Protein AF-A0A496RWT3-F1 (afdb_monomer)

Mean predicted aligned error: 2.81 Å

Foldseek 3Di:
DQCVLADPVRVVVCVVLVLCVVVAKDWDDDCVVCNVPVPHHDDDTDIDHPDDDDPVPRD

Sequence (59 aa):
MYWSILDKKQREILKKIGFLKKYGFYLAGGTALALQINHRTSLDFDFYTEKKFDSRKLR

Solvent-accessible surface area (backbone atoms only — not comparable to full-atom values): 3708 Å² total; per-residue (Å²): 116,42,66,83,50,47,55,74,66,54,50,54,49,51,60,70,55,49,65,43,48,84,72,57,37,43,74,33,66,69,38,39,50,22,28,71,68,66,80,52,76,56,90,66,86,46,72,48,55,93,60,93,79,59,77,91,74,69,123

Radius of gyration: 12.16 Å; Cα contacts (8 Å, |Δi|>4): 64; chains: 1; bounding box: 22×22×30 Å

Secondary structure (DSSP, 8-state):
--GGGS-HHHHHHHHHGGGGGGGT-EEEHHHHHHHHH--------EEE-SS---GGG--

pLDDT: mean 94.24, std 3.44, range [73.62, 97.25]

Structure (mmCIF, N/CA/C/O backbone):
data_AF-A0A496RWT3-F1
#
_entry.id   AF-A0A496RWT3-F1
#
loop_
_atom_site.group_PDB
_atom_site.id
_atom_site.type_symbol
_atom_site.label_atom_id
_atom_site.label_alt_id
_atom_site.label_comp_id
_atom_site.label_asym_id
_atom_site.label_entity_id
_atom_site.label_seq_id
_atom_site.pdbx_PDB_ins_code
_atom_site.Cartn_x
_atom_site.Cartn_y
_atom_site.Cartn_z
_atom_site.occupancy
_atom_site.B_iso_or_equiv
_atom_site.auth_seq_id
_atom_site.auth_comp_id
_atom_site.auth_asym_id
_atom_site.auth_atom_id
_atom_site.pdbx_PDB_model_num
ATOM 1 N N . MET A 1 1 ? -7.758 -11.877 5.030 1.00 86.88 1 MET A N 1
ATOM 2 C CA . MET A 1 1 ? -6.910 -10.757 5.493 1.00 86.88 1 MET A CA 1
ATOM 3 C C . MET A 1 1 ? -7.604 -10.053 6.643 1.00 86.88 1 MET A C 1
ATOM 5 O O . MET A 1 1 ? -8.805 -9.817 6.564 1.00 86.88 1 MET A O 1
ATOM 9 N N . TYR A 1 2 ? -6.851 -9.723 7.685 1.00 95.56 2 TYR A N 1
ATOM 10 C CA . TYR A 1 2 ? -7.311 -9.042 8.891 1.00 95.56 2 TYR A CA 1
ATOM 11 C C . TYR A 1 2 ? -7.286 -7.520 8.700 1.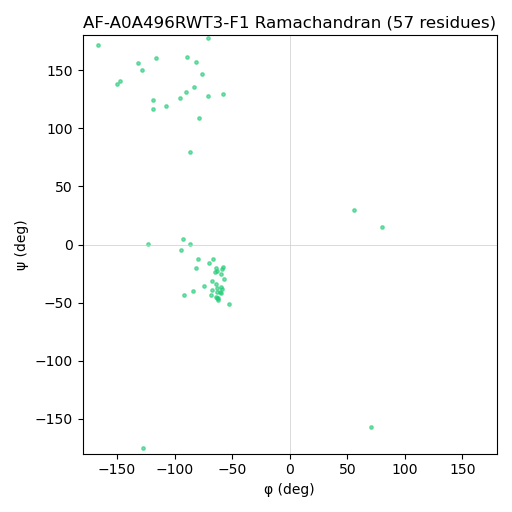00 95.56 2 TYR A C 1
ATOM 13 O O . TYR A 1 2 ? -6.375 -6.822 9.134 1.00 95.56 2 TYR A O 1
ATOM 21 N N . TRP A 1 3 ? -8.301 -6.987 8.016 1.00 93.38 3 TRP A N 1
ATOM 22 C CA . TRP A 1 3 ? -8.391 -5.560 7.664 1.00 93.38 3 TRP A CA 1
ATOM 23 C C . TRP A 1 3 ? -8.556 -4.604 8.853 1.00 93.38 3 TRP A C 1
ATOM 25 O O . TRP A 1 3 ? -8.398 -3.393 8.685 1.00 93.38 3 TRP A O 1
ATOM 35 N N . SER A 1 4 ? -8.864 -5.135 10.039 1.00 93.06 4 SER A N 1
ATOM 36 C CA . SER A 1 4 ? -8.901 -4.393 11.303 1.00 93.06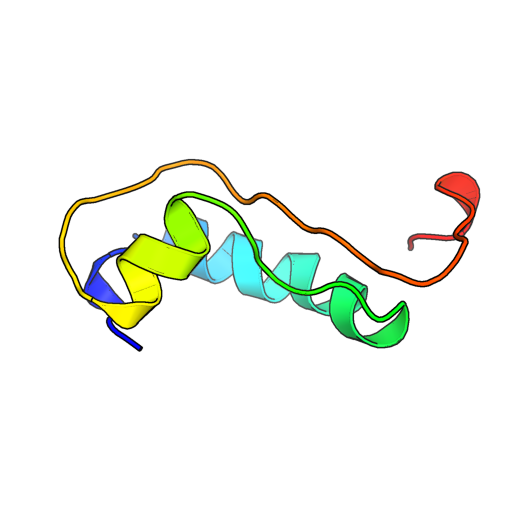 4 SER A CA 1
ATOM 37 C C . SER A 1 4 ? -7.533 -3.850 11.719 1.00 93.06 4 SER A C 1
ATOM 39 O O . SER A 1 4 ? -7.481 -2.907 12.498 1.00 93.06 4 SER A O 1
ATOM 41 N N . ILE A 1 5 ? -6.443 -4.408 11.182 1.00 94.69 5 ILE A N 1
ATOM 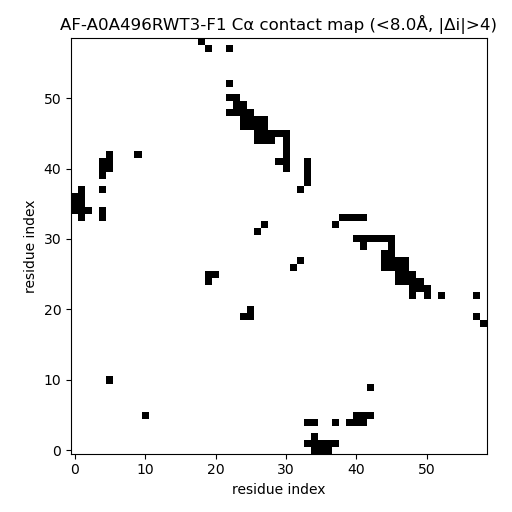42 C CA . ILE A 1 5 ? -5.067 -3.958 11.437 1.00 94.69 5 ILE A CA 1
ATOM 43 C C . ILE A 1 5 ? -4.797 -2.576 10.854 1.00 94.69 5 ILE A C 1
ATOM 45 O O . ILE A 1 5 ? -3.987 -1.832 11.399 1.00 94.69 5 ILE A O 1
ATOM 49 N N . LEU A 1 6 ? -5.457 -2.247 9.743 1.00 95.31 6 LEU A N 1
ATOM 50 C CA . LEU A 1 6 ? -5.325 -0.946 9.108 1.00 95.31 6 LEU A CA 1
ATOM 51 C C . LEU A 1 6 ? -6.376 -0.006 9.679 1.00 95.31 6 LEU A C 1
ATOM 53 O O . LEU A 1 6 ? -7.566 -0.329 9.689 1.00 95.31 6 LEU A O 1
ATOM 57 N N . ASP A 1 7 ? -5.966 1.187 10.085 1.00 94.81 7 ASP A N 1
ATOM 58 C CA . ASP A 1 7 ? -6.913 2.230 10.442 1.00 94.81 7 ASP A CA 1
ATOM 59 C C . ASP A 1 7 ? -7.640 2.789 9.197 1.00 94.81 7 ASP A C 1
ATOM 61 O O . ASP A 1 7 ? -7.408 2.405 8.042 1.00 94.81 7 ASP A O 1
ATOM 65 N N . LYS A 1 8 ? -8.577 3.718 9.420 1.00 95.69 8 LYS A N 1
ATOM 66 C CA . LYS A 1 8 ? -9.332 4.337 8.324 1.00 95.69 8 LYS A CA 1
ATOM 67 C C . LYS A 1 8 ? -8.417 5.077 7.340 1.00 95.69 8 LYS A C 1
ATOM 69 O O . LYS A 1 8 ? -8.642 4.971 6.139 1.00 95.69 8 LYS A O 1
ATOM 74 N N . LYS A 1 9 ? -7.400 5.800 7.817 1.00 95.88 9 LYS A N 1
ATOM 75 C CA . LYS A 1 9 ? -6.480 6.567 6.964 1.00 95.88 9 LYS A CA 1
ATOM 76 C C . LYS A 1 9 ? -5.604 5.633 6.134 1.00 95.88 9 LYS A C 1
ATOM 78 O O . LYS A 1 9 ? -5.480 5.843 4.931 1.00 95.88 9 LYS A O 1
ATOM 83 N N . GLN A 1 10 ? -5.072 4.575 6.737 1.00 95.38 10 GLN A N 1
ATOM 84 C CA . GLN A 1 10 ? -4.273 3.554 6.067 1.00 95.38 10 GLN A CA 1
ATOM 85 C C . GLN A 1 10 ? -5.068 2.858 4.961 1.00 95.38 10 GLN A C 1
ATOM 87 O O . GLN A 1 10 ? -4.546 2.675 3.865 1.00 95.38 10 GLN A O 1
ATOM 92 N N . ARG A 1 11 ? -6.348 2.533 5.190 1.00 95.19 11 ARG A N 1
ATOM 93 C CA . ARG A 1 11 ? -7.216 1.973 4.137 1.00 95.19 11 ARG A CA 1
ATOM 94 C C . ARG A 1 11 ? -7.428 2.939 2.972 1.00 95.19 11 ARG A C 1
ATOM 96 O O . ARG A 1 11 ? -7.402 2.511 1.821 1.00 95.19 11 ARG A O 1
ATOM 103 N N . GLU A 1 12 ? -7.618 4.227 3.247 1.00 96.44 12 GLU A N 1
ATOM 104 C CA . GLU A 1 12 ? -7.761 5.236 2.190 1.00 96.44 12 GLU A CA 1
ATOM 105 C C . GLU A 1 12 ? -6.457 5.442 1.406 1.00 96.44 12 GLU A C 1
ATOM 107 O O . GLU A 1 12 ? -6.483 5.546 0.180 1.00 96.44 12 GLU A O 1
ATOM 112 N N . ILE A 1 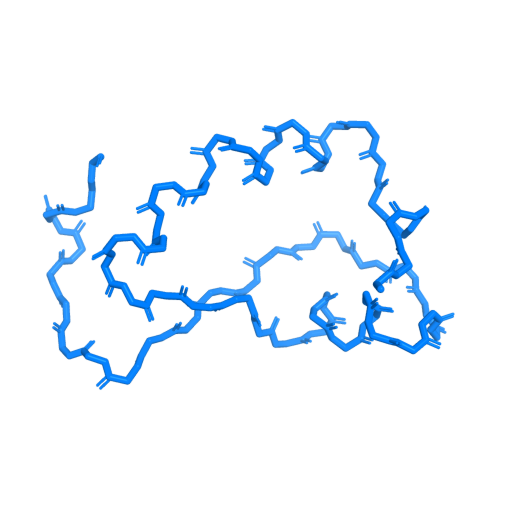13 ? -5.306 5.425 2.081 1.00 95.56 13 ILE A N 1
ATOM 113 C CA . ILE A 1 13 ? -3.990 5.464 1.428 1.00 95.56 13 ILE A CA 1
ATOM 114 C C . ILE A 1 13 ? -3.783 4.211 0.571 1.00 95.56 13 ILE A C 1
ATOM 116 O O . ILE A 1 13 ? -3.398 4.335 -0.590 1.00 95.56 13 ILE A O 1
ATOM 120 N N . LEU A 1 14 ? -4.108 3.024 1.095 1.00 95.06 14 LEU A N 1
ATOM 121 C CA . LEU A 1 14 ? -3.964 1.757 0.377 1.00 95.06 14 LEU A CA 1
ATOM 122 C C . LEU A 1 14 ? -4.781 1.737 -0.924 1.00 95.06 14 LEU A C 1
ATOM 124 O O . LEU A 1 14 ? -4.303 1.254 -1.949 1.00 95.06 14 LEU A O 1
ATOM 128 N N . LYS A 1 15 ? -5.990 2.316 -0.916 1.00 94.75 15 LYS A N 1
ATOM 129 C CA . LYS A 1 15 ? -6.793 2.502 -2.135 1.00 94.75 15 LYS A CA 1
ATOM 130 C C . LYS A 1 15 ? -6.092 3.417 -3.140 1.00 94.75 15 LYS A C 1
ATOM 132 O O . LYS A 1 15 ? -6.021 3.072 -4.317 1.00 94.75 15 LYS A O 1
ATOM 137 N N . LYS A 1 16 ? -5.543 4.552 -2.688 1.00 95.12 16 LYS A N 1
ATOM 138 C CA . LYS A 1 16 ? -4.838 5.515 -3.555 1.00 95.12 16 LYS A CA 1
ATOM 139 C C . LYS A 1 16 ? -3.584 4.924 -4.196 1.00 95.12 16 LYS A C 1
ATOM 141 O O . LYS A 1 16 ? -3.331 5.194 -5.361 1.00 95.12 16 LYS A O 1
ATOM 146 N N . ILE A 1 17 ? -2.833 4.093 -3.474 1.00 94.75 17 ILE A N 1
ATOM 147 C CA . ILE A 1 17 ? -1.619 3.430 -3.986 1.00 94.75 17 ILE A CA 1
ATOM 148 C C . ILE A 1 17 ? -1.909 2.110 -4.718 1.00 94.75 17 ILE A C 1
ATOM 150 O O . ILE A 1 17 ? -0.992 1.479 -5.239 1.00 94.75 17 ILE A O 1
ATOM 154 N N . GLY A 1 18 ? -3.179 1.703 -4.826 1.00 94.19 18 GLY A N 1
ATOM 155 C CA . GLY A 1 18 ? -3.592 0.485 -5.532 1.00 94.19 18 GLY A CA 1
ATOM 156 C C . GLY A 1 18 ? -3.175 0.451 -7.008 1.00 94.19 18 GLY A C 1
ATOM 157 O O . GLY A 1 18 ? -3.054 -0.629 -7.591 1.00 94.19 18 GLY A O 1
ATOM 158 N N . PHE A 1 19 ? -2.863 1.611 -7.599 1.00 94.94 19 PHE A N 1
ATOM 159 C CA . PHE A 1 19 ? -2.281 1.719 -8.936 1.00 94.94 19 PHE A CA 1
ATOM 160 C C . PHE A 1 19 ? -0.935 0.985 -9.062 1.00 94.94 19 PHE A C 1
ATOM 162 O O . PHE A 1 19 ? -0.552 0.612 -10.162 1.00 94.94 19 PHE A O 1
ATOM 169 N N . LEU A 1 20 ? -0.210 0.710 -7.977 1.00 95.56 20 LEU A N 1
ATOM 170 C CA . LEU A 1 20 ? 1.038 -0.053 -8.050 1.00 95.56 20 LEU A CA 1
ATOM 171 C C . LEU A 1 20 ? 0.820 -1.491 -8.562 1.00 95.56 20 LEU A C 1
ATOM 173 O O . LEU A 1 20 ? 1.713 -2.071 -9.186 1.00 95.56 20 LEU A O 1
ATOM 177 N N . LYS A 1 21 ? -0.400 -2.031 -8.426 1.00 94.06 21 LYS A N 1
ATOM 178 C CA . LYS A 1 21 ? -0.764 -3.361 -8.933 1.00 94.06 21 LYS A CA 1
ATOM 179 C C . LYS A 1 21 ? -0.584 -3.492 -10.452 1.00 94.06 21 LYS A C 1
ATOM 181 O O . LYS A 1 21 ? -0.128 -4.540 -10.904 1.00 94.06 21 LYS A O 1
ATOM 186 N N . LYS A 1 22 ? -0.854 -2.444 -11.255 1.00 93.62 22 LYS A N 1
ATOM 187 C CA . LYS A 1 22 ? -0.618 -2.491 -12.724 1.00 93.62 22 LYS A CA 1
ATOM 188 C C . LYS A 1 22 ? 0.863 -2.635 -13.083 1.00 93.62 22 LYS A C 1
ATOM 190 O O . LYS A 1 22 ? 1.178 -3.152 -14.149 1.00 93.62 22 LYS A O 1
ATOM 195 N N . TYR A 1 23 ? 1.767 -2.234 -12.191 1.00 93.88 23 TYR A N 1
ATOM 196 C CA . TYR A 1 23 ? 3.211 -2.390 -12.373 1.00 93.88 23 TYR A CA 1
ATOM 197 C C . TYR A 1 23 ? 3.752 -3.696 -11.761 1.00 93.88 23 TYR A C 1
ATOM 199 O O . TYR A 1 23 ? 4.955 -3.940 -11.793 1.00 93.88 23 TYR A O 1
ATOM 207 N N . GLY A 1 24 ? 2.875 -4.567 -11.244 1.00 95.56 24 GLY A N 1
ATOM 208 C CA . GLY A 1 24 ? 3.251 -5.858 -10.665 1.00 95.56 24 GLY A CA 1
ATOM 209 C C . GLY A 1 24 ? 3.775 -5.785 -9.234 1.00 95.56 24 GLY A C 1
ATOM 210 O O . GLY A 1 24 ? 4.366 -6.755 -8.772 1.00 95.56 24 GLY A O 1
ATOM 211 N N . PHE A 1 25 ? 3.570 -4.666 -8.536 1.00 97.25 25 PHE A N 1
ATOM 212 C CA . PHE A 1 25 ? 3.943 -4.577 -7.131 1.00 97.25 25 PHE A CA 1
ATOM 213 C C . PHE A 1 25 ? 2.953 -5.324 -6.242 1.00 97.25 25 PHE A C 1
ATOM 215 O O . PHE A 1 25 ? 1.742 -5.320 -6.487 1.00 97.25 25 PHE A O 1
ATOM 222 N N . TYR A 1 26 ? 3.474 -5.896 -5.164 1.00 96.19 26 TYR A N 1
ATOM 223 C CA . TYR A 1 26 ? 2.711 -6.528 -4.100 1.00 96.19 26 TYR A CA 1
ATOM 224 C C . TYR A 1 26 ? 3.142 -5.975 -2.742 1.00 96.19 26 TYR A C 1
ATOM 226 O O . TYR A 1 26 ? 4.284 -5.550 -2.561 1.00 96.19 26 TYR A O 1
ATOM 234 N N . LEU A 1 27 ? 2.204 -5.963 -1.793 1.00 96.56 27 LEU A N 1
ATOM 235 C CA . LEU A 1 27 ? 2.486 -5.559 -0.422 1.00 96.56 27 LEU A CA 1
ATOM 236 C C . LEU A 1 27 ? 3.341 -6.644 0.242 1.00 96.56 27 LEU A C 1
ATOM 238 O O . LEU A 1 27 ? 2.974 -7.819 0.228 1.00 96.56 27 LEU A O 1
ATOM 242 N N . ALA A 1 28 ? 4.460 -6.237 0.822 1.00 95.88 28 ALA A N 1
ATOM 243 C CA . ALA A 1 28 ? 5.436 -7.094 1.471 1.00 95.88 28 ALA A CA 1
ATOM 244 C C . ALA A 1 28 ? 5.727 -6.601 2.900 1.00 95.88 28 ALA A C 1
ATOM 246 O O . ALA A 1 28 ? 5.073 -5.694 3.422 1.00 95.88 28 ALA A O 1
ATOM 247 N N . GLY A 1 29 ? 6.689 -7.249 3.553 1.00 95.19 29 GLY A N 1
ATOM 248 C CA . GLY A 1 29 ? 7.172 -6.842 4.867 1.00 95.19 29 GLY A CA 1
ATOM 249 C C . GLY A 1 29 ? 6.171 -7.071 6.001 1.00 95.19 29 GLY A C 1
ATOM 250 O O . GLY A 1 29 ? 5.270 -7.914 5.939 1.00 95.19 29 GLY A O 1
ATOM 251 N N . GLY A 1 30 ? 6.358 -6.311 7.079 1.00 95.56 30 GLY A N 1
ATOM 252 C CA . GLY A 1 30 ? 5.634 -6.512 8.332 1.00 95.56 30 GLY A CA 1
ATOM 253 C C . GLY A 1 30 ? 4.128 -6.281 8.223 1.00 95.56 30 GLY A C 1
ATOM 254 O O . GLY A 1 30 ? 3.352 -6.985 8.862 1.00 95.56 30 GLY A O 1
ATOM 255 N N . THR A 1 31 ? 3.702 -5.339 7.385 1.00 96.19 31 THR A N 1
ATOM 256 C CA . THR A 1 31 ? 2.278 -5.029 7.200 1.00 96.19 31 THR A CA 1
ATOM 257 C C . THR A 1 31 ? 1.559 -6.101 6.389 1.00 96.19 31 THR A C 1
ATOM 259 O O . THR A 1 31 ? 0.419 -6.439 6.709 1.00 96.19 31 THR A O 1
ATOM 262 N N . ALA A 1 32 ? 2.226 -6.695 5.392 1.00 96.19 32 ALA A N 1
ATOM 263 C CA . ALA A 1 32 ? 1.690 -7.847 4.671 1.00 96.19 32 ALA A CA 1
ATOM 264 C C . ALA A 1 32 ? 1.485 -9.045 5.606 1.00 96.19 32 ALA A C 1
ATOM 266 O O . ALA A 1 32 ? 0.399 -9.627 5.627 1.00 96.19 32 ALA A O 1
ATOM 267 N N . LEU A 1 33 ? 2.495 -9.363 6.426 1.00 96.44 33 LEU A N 1
ATOM 268 C CA . LEU A 1 33 ? 2.412 -10.460 7.390 1.00 96.44 33 LEU A CA 1
ATOM 269 C C . LEU A 1 33 ? 1.326 -10.199 8.438 1.00 96.44 33 LEU A C 1
ATOM 271 O O . LEU A 1 33 ? 0.489 -11.065 8.686 1.00 96.44 33 LEU A O 1
ATOM 275 N N . ALA A 1 34 ? 1.276 -8.987 8.995 1.00 96.75 34 ALA A N 1
ATOM 276 C CA . ALA A 1 34 ? 0.229 -8.579 9.921 1.00 96.75 34 ALA A CA 1
ATOM 277 C C . ALA A 1 34 ? -1.162 -8.839 9.322 1.00 96.75 34 ALA A C 1
ATOM 279 O O . ALA A 1 34 ? -1.960 -9.554 9.926 1.00 96.75 34 ALA A O 1
ATOM 280 N N . LEU A 1 35 ? -1.428 -8.374 8.095 1.00 96.12 35 LEU A N 1
ATOM 281 C CA . LEU A 1 35 ? -2.701 -8.599 7.396 1.00 96.12 35 LEU A CA 1
ATOM 282 C C . LEU A 1 35 ? -3.042 -10.080 7.180 1.00 96.12 35 LEU A C 1
ATOM 284 O O . LEU A 1 35 ? -4.223 -10.409 7.029 1.00 96.12 35 LEU A O 1
ATOM 288 N N . GLN A 1 36 ? -2.050 -10.967 7.141 1.00 96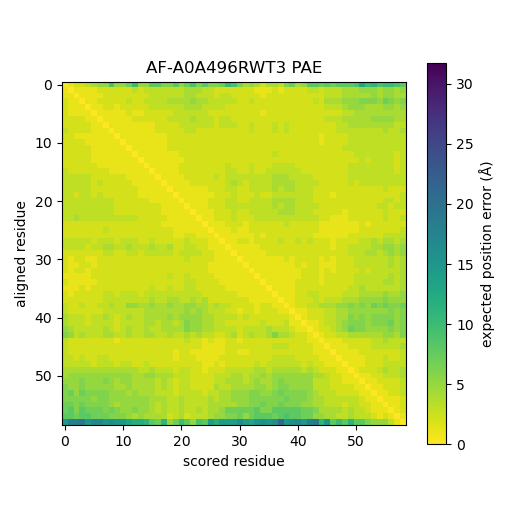.38 36 GLN A N 1
ATOM 289 C CA . GLN A 1 36 ? -2.261 -12.403 6.984 1.00 96.38 36 GLN A CA 1
ATOM 290 C C . GLN A 1 36 ? -2.557 -13.115 8.302 1.00 96.38 36 GLN A C 1
ATOM 292 O O . GLN A 1 36 ? -3.433 -13.975 8.298 1.00 96.38 36 GLN A O 1
ATOM 297 N N . ILE A 1 37 ? -1.879 -12.762 9.402 1.00 96.88 37 ILE A N 1
ATOM 298 C CA . ILE A 1 37 ? -1.922 -13.554 10.650 1.00 96.88 37 ILE A CA 1
ATOM 299 C C . ILE A 1 37 ? -2.391 -12.791 11.899 1.00 96.88 37 ILE A C 1
ATOM 301 O O . ILE A 1 37 ? -2.431 -13.366 12.979 1.00 96.88 37 ILE A O 1
ATOM 305 N N . ASN A 1 38 ? -2.732 -11.505 11.791 1.00 95.38 38 ASN A N 1
ATOM 306 C CA . ASN A 1 38 ? -3.212 -10.675 12.906 1.00 95.38 38 ASN A CA 1
ATOM 307 C C . ASN A 1 38 ? -2.287 -10.594 14.130 1.00 95.38 38 ASN A C 1
ATOM 309 O O . ASN A 1 38 ? -2.754 -10.430 15.253 1.00 95.38 38 ASN A O 1
ATOM 313 N N . HIS A 1 39 ? -0.974 -10.713 13.932 1.00 94.94 39 HIS A N 1
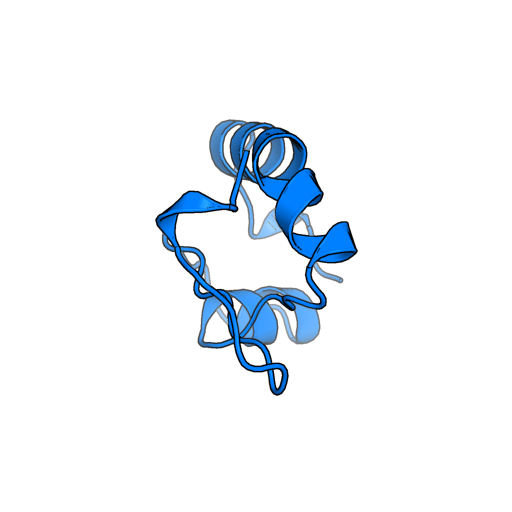ATOM 314 C CA . HIS A 1 39 ? -0.035 -10.820 15.052 1.00 94.94 39 HIS A CA 1
ATOM 315 C C . HIS A 1 39 ? 0.346 -9.477 15.697 1.00 94.94 39 HIS A C 1
ATOM 317 O O . HIS A 1 39 ? 0.844 -9.465 16.819 1.00 94.94 39 HIS A O 1
ATOM 323 N N . ARG A 1 40 ? 0.164 -8.351 14.990 1.00 94.25 40 ARG A N 1
ATOM 324 C CA . ARG A 1 40 ? 0.419 -6.987 15.488 1.00 94.25 40 ARG A CA 1
ATOM 325 C C . ARG A 1 40 ? -0.191 -5.927 14.572 1.00 94.25 40 ARG A C 1
ATOM 327 O O . ARG A 1 40 ? -0.593 -6.226 13.450 1.00 94.25 40 ARG A O 1
ATOM 334 N N . THR A 1 41 ? -0.165 -4.673 15.014 1.00 91.69 41 THR A N 1
ATOM 335 C CA . THR A 1 41 ? -0.369 -3.504 14.149 1.00 91.69 41 THR A CA 1
ATOM 336 C C . THR A 1 41 ? 0.915 -3.133 13.402 1.00 91.69 41 THR A C 1
ATOM 338 O O . THR A 1 41 ? 2.025 -3.496 13.803 1.00 91.69 41 THR A O 1
ATOM 341 N N . SER A 1 42 ? 0.777 -2.433 12.278 1.00 92.50 42 SER A N 1
ATOM 342 C CA . SER A 1 42 ? 1.903 -1.958 11.472 1.00 92.50 42 SER A CA 1
ATOM 343 C C . SER A 1 42 ? 1.507 -0.665 10.767 1.00 92.50 42 SER A C 1
ATOM 345 O O . SER A 1 42 ? 0.370 -0.551 10.306 1.00 92.50 42 SER A O 1
ATOM 347 N N . LEU A 1 43 ? 2.412 0.313 10.729 1.00 89.12 43 LEU A N 1
ATOM 348 C CA . LEU A 1 43 ? 2.107 1.657 10.236 1.00 89.12 43 LEU A CA 1
ATOM 349 C C . LEU A 1 43 ? 2.408 1.808 8.740 1.00 89.12 43 LEU A C 1
ATOM 351 O O . LEU A 1 43 ? 1.585 2.349 7.999 1.00 89.12 43 LEU A O 1
ATOM 355 N N . ASP A 1 44 ? 3.553 1.284 8.312 1.00 93.19 44 ASP A N 1
ATOM 356 C CA . ASP A 1 44 ? 4.126 1.539 6.991 1.00 93.19 44 ASP A CA 1
ATOM 357 C C . ASP A 1 44 ? 3.636 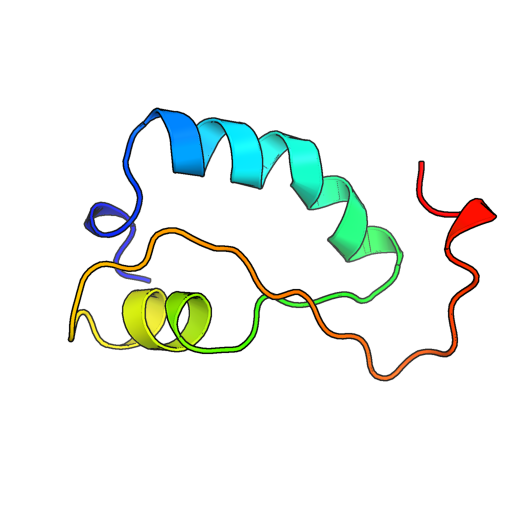0.539 5.938 1.00 93.19 44 ASP A C 1
ATOM 359 O O . ASP A 1 44 ? 3.158 -0.548 6.263 1.00 93.19 44 ASP A O 1
ATOM 363 N N . PHE A 1 45 ? 3.762 0.872 4.655 1.00 96.31 45 PHE A N 1
ATOM 364 C CA . PHE A 1 45 ? 3.513 -0.073 3.567 1.00 96.31 45 PHE A CA 1
ATOM 365 C C . PHE A 1 45 ? 4.778 -0.273 2.735 1.00 96.31 45 PHE A C 1
ATOM 367 O O . PHE A 1 45 ? 5.212 0.648 2.044 1.00 96.31 45 PHE A O 1
ATOM 374 N N . ASP A 1 46 ? 5.307 -1.495 2.732 1.00 95.62 46 ASP A N 1
ATOM 375 C CA . ASP A 1 46 ? 6.407 -1.891 1.856 1.00 95.62 46 ASP A CA 1
ATOM 376 C C . ASP A 1 46 ? 5.853 -2.555 0.596 1.00 95.62 46 ASP A C 1
ATOM 378 O O . ASP A 1 46 ? 5.090 -3.518 0.681 1.00 95.62 46 ASP A O 1
ATOM 382 N N . PHE A 1 47 ? 6.239 -2.068 -0.583 1.00 96.38 47 PHE A N 1
ATOM 383 C CA . PHE A 1 47 ? 5.844 -2.659 -1.862 1.00 96.38 47 PHE A CA 1
ATOM 384 C C . PHE A 1 47 ? 7.058 -3.122 -2.642 1.00 96.38 47 PHE A C 1
ATOM 386 O O . PHE A 1 47 ? 7.925 -2.312 -2.967 1.00 96.38 47 PHE A O 1
ATOM 393 N N . TYR A 1 48 ? 7.075 -4.400 -3.012 1.00 96.00 48 TYR A N 1
ATOM 394 C CA . TYR A 1 48 ? 8.128 -4.998 -3.830 1.00 96.00 48 TYR A CA 1
ATOM 395 C C . TYR A 1 48 ? 7.567 -5.471 -5.169 1.00 96.00 48 TYR A C 1
ATOM 397 O O . TYR A 1 48 ? 6.360 -5.644 -5.328 1.00 96.00 48 TYR A O 1
ATOM 405 N N . THR A 1 49 ? 8.448 -5.652 -6.146 1.00 96.38 49 THR A N 1
ATOM 406 C CA . THR A 1 49 ? 8.133 -6.222 -7.456 1.00 96.38 49 THR A CA 1
ATOM 407 C C . THR A 1 49 ? 9.344 -6.999 -7.954 1.00 96.38 49 THR A C 1
ATOM 409 O O . THR A 1 49 ? 10.480 -6.561 -7.784 1.00 96.38 49 THR A O 1
ATOM 412 N N . GLU A 1 50 ? 9.111 -8.144 -8.588 1.00 95.88 50 GLU A N 1
ATOM 413 C CA . GLU A 1 50 ? 10.165 -8.903 -9.277 1.00 95.88 50 GLU A CA 1
ATOM 414 C C . GLU A 1 50 ? 10.480 -8.308 -10.660 1.00 95.88 50 GLU A C 1
ATOM 416 O O . GLU A 1 50 ? 11.477 -8.646 -11.299 1.00 95.88 50 GLU A O 1
ATOM 421 N N . LYS A 1 51 ? 9.627 -7.399 -11.149 1.00 94.75 51 LYS A N 1
ATOM 422 C CA . LYS A 1 51 ? 9.801 -6.749 -12.447 1.00 94.75 51 LYS A CA 1
ATOM 423 C C . LYS A 1 51 ? 10.761 -5.574 -12.315 1.00 94.75 51 LYS A C 1
ATOM 425 O O . LYS A 1 51 ? 10.602 -4.724 -11.442 1.00 94.75 51 LYS A O 1
ATOM 430 N N . LYS A 1 52 ? 11.697 -5.443 -13.260 1.00 94.75 52 LYS A N 1
ATOM 431 C CA . LYS A 1 52 ? 12.441 -4.186 -13.424 1.00 94.75 52 LYS A CA 1
ATOM 432 C C . LYS A 1 52 ? 11.444 -3.054 -13.679 1.00 94.75 52 LYS A C 1
ATOM 434 O O . LYS A 1 52 ? 10.595 -3.165 -14.563 1.00 94.75 52 LYS A O 1
ATOM 439 N N . PHE A 1 53 ? 11.565 -1.968 -12.928 1.00 93.81 53 PHE A N 1
ATOM 440 C CA . PHE A 1 53 ? 10.708 -0.797 -13.066 1.00 93.81 53 PHE A CA 1
ATOM 441 C C . PHE A 1 53 ? 11.542 0.483 -13.110 1.00 93.81 53 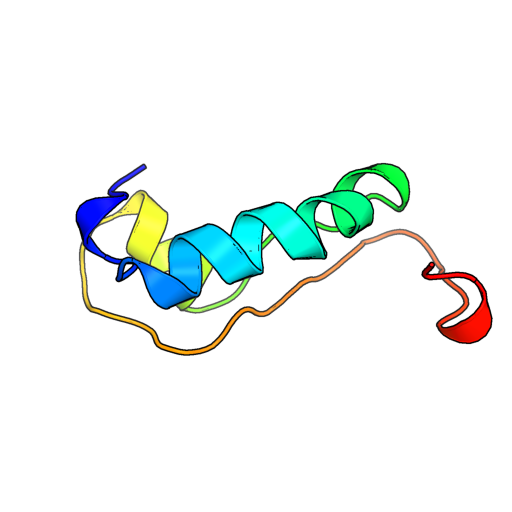PHE A C 1
ATOM 443 O O . PHE A 1 53 ? 12.668 0.528 -12.621 1.00 93.81 53 PHE A O 1
ATOM 450 N N . ASP A 1 54 ? 10.97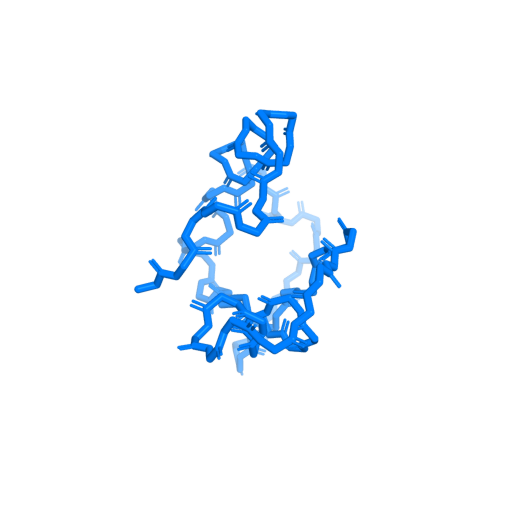3 1.526 -13.712 1.00 93.31 54 ASP A N 1
ATOM 451 C CA . ASP A 1 54 ? 11.498 2.888 -13.640 1.00 93.31 54 ASP A CA 1
ATOM 452 C C . ASP A 1 54 ? 10.563 3.689 -12.738 1.00 93.31 54 ASP A C 1
ATOM 454 O O . ASP A 1 54 ? 9.374 3.830 -13.043 1.00 93.31 54 ASP A O 1
ATOM 458 N N . SER A 1 55 ? 11.087 4.207 -11.630 1.00 91.31 55 SER A N 1
ATOM 459 C CA . SER A 1 55 ? 10.311 4.979 -10.656 1.00 91.31 55 SER A CA 1
ATOM 460 C C . SER A 1 55 ? 9.624 6.194 -11.287 1.00 91.31 55 SER A C 1
ATOM 462 O O . SER A 1 55 ? 8.521 6.552 -10.885 1.00 91.31 55 SER A O 1
ATOM 464 N N . ARG A 1 56 ? 10.199 6.773 -12.349 1.00 92.75 56 ARG A N 1
ATOM 465 C CA . ARG A 1 56 ? 9.636 7.934 -13.063 1.00 92.75 56 ARG A CA 1
ATOM 466 C C . ARG A 1 56 ? 8.372 7.602 -13.863 1.00 92.75 56 ARG A C 1
ATOM 468 O O . ARG A 1 56 ? 7.643 8.511 -14.270 1.00 92.75 56 ARG A O 1
ATOM 475 N N . LYS A 1 57 ? 8.115 6.311 -14.106 1.00 88.94 57 LYS A N 1
ATOM 476 C CA . LYS A 1 57 ? 6.940 5.805 -14.835 1.00 88.94 57 LYS A CA 1
ATOM 477 C C . LYS A 1 57 ? 5.779 5.416 -13.916 1.00 88.94 57 LYS A C 1
ATOM 479 O O . LYS A 1 57 ? 4.719 5.064 -14.433 1.00 88.94 57 LYS A O 1
ATOM 484 N N . LEU A 1 58 ? 5.954 5.477 -12.593 1.00 88.12 58 LEU A N 1
ATOM 485 C CA . LEU A 1 58 ? 4.893 5.232 -11.615 1.00 88.12 58 LEU A CA 1
ATOM 486 C C . LEU A 1 58 ? 4.015 6.487 -11.507 1.00 88.12 58 LEU A C 1
ATOM 488 O O . LEU A 1 58 ? 4.481 7.519 -11.030 1.00 88.12 58 LEU A O 1
ATOM 492 N N . ARG A 1 59 ? 2.778 6.423 -12.011 1.00 73.62 59 ARG A N 1
ATOM 493 C CA . ARG A 1 59 ? 1.805 7.529 -12.006 1.00 73.62 59 ARG A CA 1
ATOM 494 C C . ARG A 1 59 ? 0.387 7.013 -11.832 1.00 73.62 59 ARG A C 1
ATOM 496 O O . ARG A 1 59 ? 0.118 5.900 -12.348 1.00 73.62 59 ARG A O 1
#